Protein AF-A0A7V9RWR3-F1 (afdb_monomer)

Structure (mmCIF, N/CA/C/O backbone):
data_AF-A0A7V9RWR3-F1
#
_entry.id   AF-A0A7V9RWR3-F1
#
loop_
_atom_site.group_PDB
_atom_site.id
_atom_site.type_symbol
_atom_site.label_atom_id
_atom_site.label_alt_id
_atom_site.label_comp_id
_atom_site.label_asym_id
_atom_site.label_entity_id
_atom_site.label_seq_id
_atom_site.pdbx_PDB_ins_code
_atom_site.Cartn_x
_atom_site.Cartn_y
_atom_site.Cartn_z
_atom_site.occupancy
_atom_site.B_iso_or_equiv
_atom_site.auth_seq_id
_atom_site.auth_comp_id
_atom_site.auth_asym_id
_atom_site.auth_atom_id
_atom_site.pdbx_PDB_model_num
ATOM 1 N N . MET A 1 1 ? 2.979 -8.605 -6.708 1.00 93.06 1 MET A N 1
ATOM 2 C CA . MET A 1 1 ? 2.103 -7.436 -6.911 1.00 93.06 1 MET A CA 1
ATOM 3 C C . MET A 1 1 ? 2.498 -6.745 -8.203 1.00 93.06 1 MET A C 1
ATOM 5 O O . MET A 1 1 ? 3.688 -6.734 -8.510 1.00 93.06 1 MET A O 1
ATOM 9 N N . LEU A 1 2 ? 1.516 -6.235 -8.945 1.00 95.25 2 LEU A N 1
ATOM 10 C CA . LEU A 1 2 ? 1.704 -5.451 -10.165 1.00 95.25 2 LEU A CA 1
ATOM 11 C C . LEU A 1 2 ? 1.344 -3.980 -9.917 1.00 95.25 2 LEU A C 1
ATOM 13 O O . LEU A 1 2 ? 0.399 -3.714 -9.175 1.00 95.25 2 LEU A O 1
ATOM 17 N N . ASP A 1 3 ? 2.083 -3.060 -10.530 1.00 94.31 3 ASP A N 1
ATOM 18 C CA . ASP A 1 3 ? 1.778 -1.626 -10.526 1.00 94.31 3 ASP A CA 1
ATOM 19 C C . ASP A 1 3 ? 0.706 -1.245 -11.564 1.00 94.31 3 ASP A C 1
ATOM 21 O O . ASP A 1 3 ? 0.137 -2.107 -12.243 1.00 94.31 3 ASP A O 1
ATOM 25 N N . ALA A 1 4 ? 0.445 0.060 -11.684 1.00 94.00 4 ALA A N 1
ATOM 26 C CA . ALA A 1 4 ? -0.526 0.624 -12.621 1.00 94.00 4 ALA A CA 1
ATOM 27 C C . ALA A 1 4 ? -0.239 0.292 -14.101 1.00 94.00 4 ALA A C 1
ATOM 29 O O . ALA A 1 4 ? -1.171 0.244 -14.902 1.00 94.00 4 ALA A O 1
ATOM 30 N N . ASP A 1 5 ? 1.022 0.027 -14.451 1.00 93.19 5 ASP A N 1
ATOM 31 C CA . ASP A 1 5 ? 1.471 -0.311 -15.805 1.00 93.19 5 ASP A CA 1
ATOM 32 C C . ASP A 1 5 ? 1.586 -1.835 -16.021 1.00 93.19 5 ASP A C 1
ATOM 34 O O . ASP A 1 5 ? 1.928 -2.303 -17.109 1.00 93.19 5 ASP A O 1
ATOM 38 N N . GLY A 1 6 ? 1.280 -2.638 -14.996 1.00 94.12 6 GLY A N 1
ATOM 39 C CA . GLY A 1 6 ? 1.375 -4.096 -15.034 1.00 94.12 6 GLY A CA 1
ATOM 40 C C . GLY A 1 6 ? 2.778 -4.642 -14.749 1.00 94.12 6 GLY A C 1
ATOM 41 O O . GLY A 1 6 ? 3.019 -5.837 -14.940 1.00 94.12 6 GLY A O 1
ATOM 42 N N . HIS A 1 7 ? 3.709 -3.815 -14.273 1.00 92.88 7 HIS A N 1
ATOM 43 C CA . HIS A 1 7 ? 5.050 -4.248 -13.899 1.00 92.88 7 HIS A CA 1
ATOM 44 C C . HIS A 1 7 ? 5.070 -4.861 -12.498 1.00 92.88 7 HIS A C 1
ATOM 46 O O . HIS A 1 7 ? 4.437 -4.377 -11.563 1.00 92.88 7 HIS A O 1
ATOM 52 N N . SER A 1 8 ? 5.843 -5.935 -12.323 1.00 92.25 8 SER A N 1
ATOM 53 C CA . SER A 1 8 ? 6.016 -6.563 -11.011 1.00 92.25 8 SER A CA 1
ATOM 54 C C . SER A 1 8 ? 6.838 -5.676 -10.078 1.00 92.25 8 SER A C 1
ATOM 56 O O . SER A 1 8 ? 8.038 -5.523 -10.288 1.00 92.25 8 SER A O 1
ATOM 58 N N . VAL A 1 9 ? 6.239 -5.2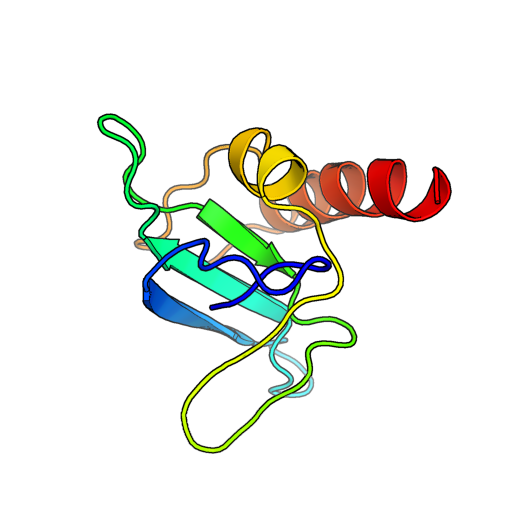45 -8.969 1.00 90.38 9 VAL A N 1
ATOM 59 C CA . VAL A 1 9 ? 6.906 -4.408 -7.951 1.00 90.38 9 VAL A CA 1
ATOM 60 C C . VAL A 1 9 ? 7.477 -5.196 -6.777 1.00 90.38 9 VAL A C 1
ATOM 62 O O . VAL A 1 9 ? 8.373 -4.730 -6.085 1.00 90.38 9 VAL A O 1
ATOM 65 N N . GLY A 1 10 ? 7.030 -6.436 -6.574 1.00 90.25 10 GLY A N 1
ATOM 66 C CA . GLY A 1 10 ? 7.551 -7.259 -5.487 1.00 90.25 10 GLY A CA 1
ATOM 67 C C . GLY A 1 10 ? 6.606 -8.351 -5.017 1.00 90.25 10 GLY A C 1
ATOM 68 O O . GLY A 1 10 ? 5.547 -8.601 -5.613 1.00 90.25 10 GLY A O 1
ATOM 69 N N . ARG A 1 11 ? 7.021 -9.021 -3.941 1.00 90.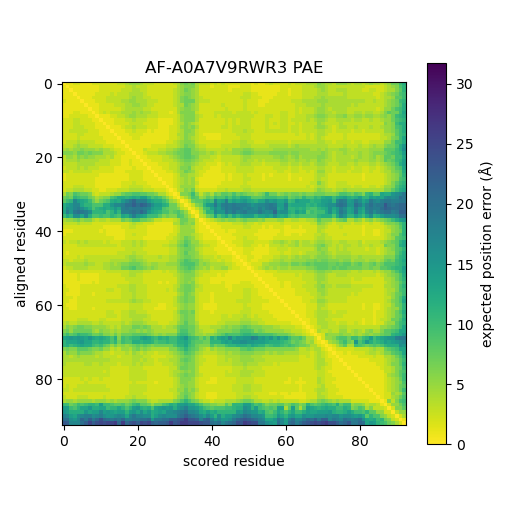69 11 ARG A N 1
ATOM 70 C CA . ARG A 1 11 ? 6.239 -10.051 -3.250 1.00 90.69 11 ARG A CA 1
ATOM 71 C C . ARG A 1 11 ? 5.442 -9.396 -2.124 1.00 90.69 11 ARG A C 1
ATOM 73 O O . ARG A 1 11 ? 6.003 -8.619 -1.368 1.00 90.69 11 ARG A O 1
ATOM 80 N N . LEU A 1 12 ? 4.152 -9.707 -2.037 1.00 90.31 12 LEU A N 1
ATOM 81 C CA . LEU A 1 12 ? 3.329 -9.328 -0.890 1.00 90.31 12 LEU A CA 1
ATOM 82 C C . LEU A 1 12 ? 3.698 -10.239 0.286 1.00 90.31 12 LEU A C 1
ATOM 84 O O . LEU A 1 12 ? 3.726 -11.457 0.115 1.00 90.31 12 LEU A O 1
ATOM 88 N N . GLU A 1 13 ? 3.993 -9.643 1.434 1.00 89.38 13 GLU A N 1
ATOM 89 C CA . GLU A 1 13 ? 4.403 -10.343 2.658 1.00 89.38 13 GLU A CA 1
ATOM 90 C C . GLU A 1 13 ? 3.301 -10.293 3.717 1.00 89.38 13 GLU A C 1
ATOM 92 O O . GLU A 1 13 ? 2.999 -11.310 4.333 1.00 89.38 13 GLU A O 1
ATOM 97 N N . GLU A 1 14 ? 2.666 -9.131 3.873 1.00 90.12 14 GLU A N 1
ATOM 98 C CA . GLU A 1 14 ? 1.642 -8.884 4.886 1.00 90.12 14 GLU A CA 1
ATOM 99 C C . GLU A 1 14 ? 0.564 -7.933 4.358 1.00 90.12 14 GLU A C 1
ATOM 101 O O . GLU A 1 14 ? 0.799 -7.159 3.422 1.00 90.12 14 GLU A O 1
ATOM 106 N N . VAL A 1 15 ? -0.630 -8.014 4.945 1.00 91.56 15 VAL A N 1
ATOM 107 C CA . VAL A 1 15 ? -1.762 -7.129 4.661 1.00 91.56 15 VAL A CA 1
ATOM 108 C C . VAL A 1 15 ? -2.233 -6.513 5.969 1.00 91.56 15 VAL A C 1
ATOM 110 O O . VAL A 1 15 ? -2.577 -7.241 6.895 1.00 91.56 15 VAL A O 1
ATOM 113 N N . TYR A 1 16 ? -2.301 -5.186 6.006 1.00 91.69 16 TYR A N 1
ATOM 114 C CA . TYR A 1 16 ? -2.902 -4.434 7.101 1.00 91.69 16 TYR A CA 1
ATOM 115 C C . TYR A 1 16 ? -4.359 -4.153 6.771 1.00 91.69 16 TYR A C 1
ATOM 117 O O . TYR A 1 16 ? -4.681 -3.695 5.665 1.00 91.69 16 TYR A O 1
ATOM 125 N N . LEU A 1 17 ? -5.223 -4.441 7.734 1.00 91.75 17 LEU A N 1
ATOM 126 C CA . LEU A 1 17 ? -6.658 -4.251 7.626 1.00 91.75 17 LEU A CA 1
ATOM 127 C C . LEU A 1 17 ? -7.076 -2.980 8.360 1.00 91.75 17 LEU A C 1
ATOM 129 O O . LEU A 1 17 ? -6.369 -2.484 9.231 1.00 91.75 17 LEU A O 1
ATOM 133 N N . ASP A 1 18 ? -8.230 -2.461 7.980 1.00 89.19 18 ASP A N 1
ATOM 134 C CA . ASP A 1 18 ? -8.965 -1.493 8.774 1.00 89.19 18 ASP A CA 1
ATOM 135 C C . ASP A 1 18 ? -9.587 -2.194 9.990 1.00 89.19 18 ASP A C 1
ATOM 137 O O . ASP A 1 18 ? -10.372 -3.129 9.823 1.00 89.19 18 ASP A O 1
ATOM 141 N N . ASP A 1 19 ? -9.278 -1.722 11.197 1.00 86.62 19 ASP A N 1
ATOM 142 C CA . ASP A 1 19 ? -9.722 -2.351 12.451 1.00 86.62 19 ASP A CA 1
ATOM 143 C C . ASP A 1 19 ? -11.251 -2.395 12.616 1.00 86.62 19 ASP A C 1
ATOM 145 O O . ASP A 1 19 ? -11.779 -3.210 13.375 1.00 86.62 19 ASP A O 1
ATOM 149 N N . ALA A 1 20 ? -11.986 -1.501 11.947 1.00 90.81 20 ALA A N 1
ATOM 150 C CA . ALA A 1 20 ? -13.438 -1.411 12.073 1.00 90.81 20 ALA A CA 1
ATOM 151 C C . ALA A 1 20 ? -14.181 -2.273 11.042 1.00 90.81 20 ALA A C 1
ATOM 153 O O . ALA A 1 20 ? -15.306 -2.711 11.299 1.00 90.81 20 ALA A O 1
ATOM 154 N N . THR A 1 21 ? -13.595 -2.476 9.864 1.00 92.12 21 THR A N 1
ATOM 155 C CA . THR A 1 21 ? -14.269 -3.077 8.706 1.00 92.12 21 THR A CA 1
ATOM 156 C C . THR A 1 21 ? -13.613 -4.355 8.193 1.00 92.12 21 THR A C 1
ATOM 158 O O . THR A 1 21 ? -14.178 -4.985 7.295 1.00 92.12 21 THR A O 1
ATOM 161 N N . ASP A 1 22 ? -12.445 -4.729 8.724 1.00 91.00 22 ASP A N 1
ATOM 162 C CA . ASP A 1 22 ? -11.584 -5.816 8.237 1.00 91.00 22 ASP A CA 1
ATOM 163 C C . ASP A 1 22 ? -11.210 -5.679 6.745 1.00 91.00 22 ASP A C 1
ATOM 165 O O . ASP A 1 22 ? -10.797 -6.642 6.089 1.00 91.00 22 ASP A O 1
ATOM 169 N N . GLN A 1 23 ? -11.358 -4.484 6.162 1.00 91.69 23 GLN A N 1
ATOM 170 C CA . GLN A 1 23 ? -11.021 -4.266 4.759 1.00 91.69 23 GLN A CA 1
ATOM 171 C C . GLN A 1 23 ? -9.514 -4.058 4.583 1.00 91.69 23 GLN A C 1
ATOM 173 O O . GLN A 1 23 ? -8.910 -3.314 5.352 1.00 91.69 23 GLN A O 1
ATOM 178 N N . PRO A 1 24 ? -8.888 -4.651 3.550 1.00 92.50 24 PRO A N 1
ATOM 179 C CA . PRO A 1 24 ? -7.479 -4.416 3.259 1.00 92.50 24 PRO A CA 1
ATOM 180 C C . PRO A 1 24 ? -7.180 -2.947 2.943 1.00 92.50 24 PRO A C 1
ATOM 182 O O . PRO A 1 24 ? -7.693 -2.404 1.964 1.00 92.50 24 PRO A O 1
ATOM 185 N N . LEU A 1 25 ? -6.297 -2.332 3.731 1.00 92.88 25 LEU A N 1
ATOM 186 C CA . LEU A 1 25 ? -5.841 -0.954 3.535 1.00 92.88 25 LEU A CA 1
ATOM 187 C C . LEU A 1 25 ? -4.470 -0.904 2.868 1.00 92.88 25 LEU A C 1
ATOM 189 O O . LEU A 1 25 ? -4.288 -0.220 1.858 1.00 92.88 25 LEU A O 1
ATOM 193 N N . TRP A 1 26 ? -3.519 -1.669 3.401 1.00 94.31 26 TRP A N 1
ATOM 194 C CA . TRP A 1 26 ? -2.123 -1.632 2.974 1.00 94.31 26 TRP A CA 1
ATOM 195 C C . TRP A 1 26 ? -1.579 -3.034 2.747 1.00 94.31 26 TRP A C 1
ATOM 197 O O . TRP A 1 26 ? -1.912 -3.970 3.468 1.00 94.31 26 TRP A O 1
ATOM 207 N N . ALA A 1 27 ? -0.692 -3.175 1.770 1.00 93.75 27 ALA A N 1
ATOM 208 C CA . ALA A 1 27 ? 0.137 -4.357 1.597 1.00 93.75 27 ALA A CA 1
ATOM 209 C C . ALA A 1 27 ? 1.594 -4.014 1.895 1.00 93.75 27 ALA A C 1
ATOM 211 O O . ALA A 1 27 ? 2.135 -3.089 1.288 1.00 93.75 27 ALA A O 1
ATOM 212 N N . ALA A 1 28 ? 2.245 -4.797 2.755 1.00 92.12 28 ALA A N 1
ATOM 213 C CA . ALA A 1 28 ? 3.697 -4.804 2.850 1.00 92.12 28 ALA A CA 1
ATOM 214 C C . ALA A 1 28 ? 4.268 -5.591 1.676 1.00 92.12 28 ALA A C 1
ATOM 216 O O . ALA A 1 28 ? 4.004 -6.788 1.511 1.00 92.12 28 ALA A O 1
ATOM 217 N N . VAL A 1 29 ? 5.047 -4.912 0.843 1.00 90.75 29 VAL A N 1
ATOM 218 C CA . VAL A 1 29 ? 5.662 -5.493 -0.342 1.00 90.75 29 VAL A CA 1
ATOM 219 C C . VAL A 1 29 ? 7.168 -5.499 -0.175 1.00 90.75 29 VAL A C 1
ATOM 221 O O . VAL A 1 29 ? 7.800 -4.462 0.019 1.00 90.75 29 VAL A O 1
ATOM 224 N N . ARG A 1 30 ? 7.754 -6.689 -0.308 1.00 87.31 30 ARG A N 1
ATOM 225 C CA . ARG A 1 30 ? 9.194 -6.855 -0.459 1.00 87.31 30 ARG A CA 1
ATOM 226 C C . ARG A 1 30 ? 9.581 -6.532 -1.886 1.00 87.31 30 ARG A C 1
ATOM 228 O O . ARG A 1 30 ? 9.365 -7.336 -2.805 1.00 87.31 30 ARG A O 1
ATOM 235 N N . GLU A 1 31 ? 10.110 -5.327 -2.053 1.00 79.38 31 GLU A N 1
ATOM 236 C CA . GLU A 1 31 ? 10.714 -4.869 -3.295 1.00 79.38 31 GLU A CA 1
ATOM 237 C C . GLU A 1 31 ? 11.927 -5.732 -3.661 1.00 79.38 31 GLU A C 1
ATOM 239 O O . GLU A 1 31 ? 12.563 -6.372 -2.823 1.00 79.38 31 GLU A O 1
ATOM 244 N N . ARG A 1 32 ? 12.270 -5.753 -4.951 1.00 67.81 32 ARG A N 1
ATOM 245 C CA . ARG A 1 32 ? 13.457 -6.469 -5.446 1.00 67.81 32 ARG A CA 1
ATOM 246 C C . ARG A 1 32 ? 14.750 -5.647 -5.335 1.00 67.81 32 ARG A C 1
ATOM 248 O O . ARG A 1 32 ? 15.812 -6.160 -5.681 1.00 67.81 32 ARG A O 1
ATOM 255 N N . ALA A 1 33 ? 14.669 -4.389 -4.900 1.00 64.19 33 ALA A N 1
ATOM 256 C CA . ALA A 1 33 ? 15.809 -3.488 -4.784 1.00 64.19 33 ALA A CA 1
ATOM 257 C C . ALA A 1 33 ? 16.598 -3.727 -3.483 1.00 64.19 33 ALA A C 1
ATOM 259 O O . ALA A 1 33 ? 16.036 -3.967 -2.419 1.00 64.19 33 ALA A O 1
ATOM 260 N N . VAL A 1 34 ? 17.929 -3.655 -3.565 1.00 52.66 34 VAL A N 1
ATOM 261 C CA . VAL A 1 34 ? 18.828 -3.819 -2.411 1.00 52.66 34 VAL A CA 1
ATOM 262 C C . VAL A 1 34 ? 18.760 -2.572 -1.523 1.00 52.66 34 VAL A C 1
ATOM 264 O O . VAL A 1 34 ? 18.993 -1.467 -2.006 1.00 52.66 34 VAL A O 1
ATOM 267 N N . GLY A 1 35 ? 18.497 -2.752 -0.225 1.00 55.69 35 GLY A N 1
ATOM 268 C CA . GLY A 1 35 ? 18.590 -1.688 0.788 1.00 55.69 35 GLY A CA 1
ATOM 269 C C . GLY A 1 35 ? 17.261 -1.186 1.361 1.00 55.69 35 GLY A C 1
ATOM 270 O O . GLY A 1 35 ? 17.286 -0.329 2.237 1.00 55.69 35 GLY A O 1
ATOM 271 N N . ARG A 1 36 ? 16.121 -1.723 0.911 1.00 59.38 36 ARG A N 1
ATOM 272 C CA . ARG A 1 36 ? 14.793 -1.465 1.489 1.00 59.38 36 ARG A CA 1
ATOM 273 C C . ARG A 1 36 ? 14.199 -2.787 1.937 1.00 59.38 36 ARG A C 1
ATOM 275 O O . ARG A 1 36 ? 14.178 -3.735 1.157 1.00 59.38 36 ARG A O 1
ATOM 282 N N . GLU A 1 37 ? 13.778 -2.874 3.193 1.00 70.69 37 GLU A N 1
ATOM 283 C CA . GLU A 1 37 ? 13.306 -4.146 3.738 1.00 70.69 37 GLU A CA 1
ATOM 284 C C . GLU A 1 37 ? 11.885 -4.461 3.254 1.00 70.69 37 GLU A C 1
ATOM 286 O O . GLU A 1 37 ? 11.668 -5.559 2.735 1.00 70.69 37 GLU A O 1
ATOM 291 N N . LEU A 1 38 ? 10.969 -3.484 3.345 1.00 83.12 38 LEU A N 1
ATOM 292 C CA . LEU A 1 38 ? 9.569 -3.535 2.905 1.00 83.12 38 LEU A CA 1
ATOM 293 C C . LEU A 1 38 ? 9.043 -2.119 2.581 1.00 83.12 38 LEU A C 1
ATOM 295 O O . LEU A 1 38 ? 9.494 -1.138 3.176 1.00 83.12 38 LEU A O 1
ATOM 299 N N . SER A 1 39 ? 8.082 -2.032 1.656 1.00 89.50 39 SER A N 1
ATOM 300 C CA . SER A 1 39 ? 7.334 -0.808 1.326 1.00 89.50 39 SER A CA 1
ATOM 301 C C . SER A 1 39 ? 5.836 -1.047 1.433 1.00 89.50 39 SER A C 1
ATOM 303 O O . SER A 1 39 ? 5.345 -2.100 1.017 1.00 89.50 39 SER A O 1
ATOM 305 N N . LEU A 1 40 ? 5.103 -0.075 1.982 1.00 92.81 40 LEU A N 1
ATOM 306 C CA . LEU A 1 40 ? 3.651 -0.177 2.117 1.00 92.81 40 LEU A CA 1
ATOM 307 C C . LEU A 1 40 ? 2.942 0.421 0.908 1.00 92.81 40 LEU A C 1
ATOM 309 O O . LEU A 1 40 ? 3.196 1.560 0.511 1.00 92.81 40 LEU A O 1
ATOM 313 N N . VAL A 1 41 ? 2.042 -0.369 0.330 1.00 93.81 41 VAL A N 1
ATOM 314 C CA . VAL A 1 41 ? 1.330 -0.066 -0.912 1.00 93.81 41 VAL A CA 1
ATOM 315 C C . VAL A 1 41 ? -0.174 -0.022 -0.641 1.00 93.81 41 VAL A C 1
ATOM 317 O O . VAL A 1 41 ? -0.687 -0.963 -0.030 1.00 93.81 41 VAL A O 1
ATOM 320 N N . PRO A 1 42 ? -0.902 1.025 -1.076 1.00 95.19 42 PRO A N 1
ATOM 321 C CA . PRO A 1 42 ? -2.335 1.116 -0.838 1.00 95.19 42 PRO A CA 1
ATOM 322 C C . PRO A 1 42 ? -3.072 0.036 -1.628 1.00 95.19 42 PRO A C 1
ATOM 324 O O . PRO A 1 42 ? -2.832 -0.161 -2.822 1.00 95.19 42 PRO A O 1
ATOM 327 N N . LEU A 1 43 ? -4.008 -0.637 -0.965 1.00 94.94 43 LEU A N 1
ATOM 328 C CA . LEU A 1 43 ? -4.912 -1.605 -1.588 1.00 94.94 43 LEU A CA 1
ATOM 329 C C . LEU A 1 43 ? -6.244 -0.978 -2.022 1.00 94.94 43 LEU A C 1
ATOM 331 O O . LEU A 1 43 ? -7.086 -1.655 -2.616 1.00 94.94 43 LEU A O 1
ATOM 335 N N . ALA A 1 44 ? -6.419 0.326 -1.798 1.00 89.12 44 ALA A N 1
ATOM 336 C CA . ALA A 1 44 ? -7.556 1.077 -2.306 1.00 89.12 44 ALA A CA 1
ATOM 337 C C . ALA A 1 44 ? -7.658 0.933 -3.834 1.00 89.12 44 ALA A C 1
ATOM 339 O O . ALA A 1 44 ? -6.723 1.245 -4.573 1.00 89.12 44 ALA A O 1
ATOM 340 N N . ASN A 1 45 ? -8.815 0.461 -4.307 1.00 89.38 45 ASN A N 1
ATOM 341 C CA . ASN A 1 45 ? -9.076 0.155 -5.719 1.00 89.38 45 ASN A CA 1
ATOM 342 C C . ASN A 1 45 ? -8.114 -0.886 -6.329 1.00 89.38 45 ASN A C 1
ATOM 344 O O . ASN A 1 45 ? -7.960 -0.951 -7.552 1.00 89.38 45 ASN A O 1
ATOM 348 N N . ALA A 1 46 ? -7.473 -1.716 -5.501 1.00 93.94 46 ALA A N 1
ATOM 349 C CA . ALA A 1 46 ? -6.673 -2.822 -5.990 1.00 93.94 46 ALA A CA 1
ATOM 350 C C 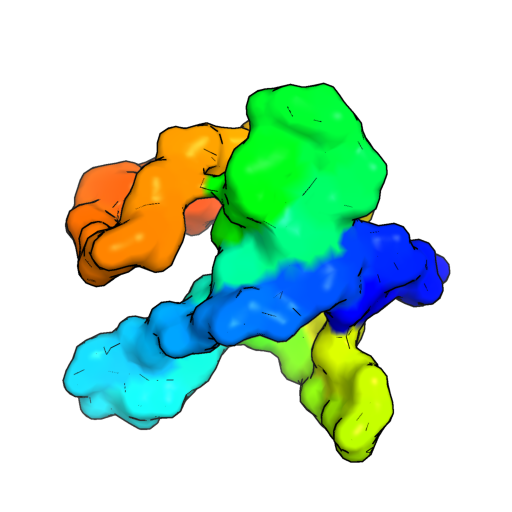. ALA A 1 46 ? -7.553 -3.864 -6.684 1.00 93.94 46 ALA A C 1
ATOM 352 O O . ALA A 1 46 ? -8.657 -4.206 -6.257 1.00 93.94 46 ALA A O 1
ATOM 353 N N . THR A 1 47 ? -7.021 -4.419 -7.762 1.00 94.50 47 THR A N 1
ATOM 354 C CA . THR A 1 47 ? -7.615 -5.543 -8.466 1.00 94.50 47 THR A CA 1
ATOM 355 C C . THR A 1 47 ? -6.991 -6.834 -7.955 1.00 94.50 47 THR A C 1
ATOM 357 O O . THR A 1 47 ? -5.823 -7.119 -8.219 1.00 94.50 47 THR A O 1
ATOM 360 N N . MET A 1 48 ? -7.784 -7.639 -7.249 1.00 91.69 48 MET A N 1
ATOM 361 C CA . MET A 1 48 ? -7.380 -8.970 -6.797 1.00 91.69 48 MET A CA 1
ATOM 362 C C . MET A 1 48 ? -7.700 -10.024 -7.867 1.00 91.69 48 MET A C 1
ATOM 364 O O . MET A 1 48 ? -8.790 -10.047 -8.454 1.00 91.69 48 MET A O 1
ATOM 368 N N . ARG A 1 49 ? -6.730 -10.894 -8.144 1.00 92.50 49 ARG A N 1
ATOM 369 C CA . ARG A 1 49 ? -6.839 -12.078 -9.005 1.00 92.50 49 ARG A CA 1
ATOM 370 C C . ARG A 1 49 ? -6.322 -13.296 -8.246 1.00 92.50 49 ARG A C 1
ATOM 372 O O . ARG A 1 49 ? -5.762 -13.165 -7.162 1.00 92.50 49 ARG A O 1
ATOM 379 N N . ALA A 1 50 ? -6.542 -14.484 -8.803 1.00 90.31 50 ALA A N 1
ATOM 380 C CA . ALA A 1 50 ? -6.152 -15.737 -8.156 1.00 90.31 50 ALA A CA 1
ATOM 381 C C . ALA A 1 50 ? -4.631 -15.844 -7.930 1.00 90.31 50 ALA A C 1
ATOM 383 O O . ALA A 1 50 ? -4.185 -16.512 -7.003 1.00 90.31 50 ALA A O 1
ATOM 384 N N . ASP A 1 51 ? -3.850 -15.191 -8.783 1.00 90.69 51 ASP A N 1
ATOM 385 C CA . ASP A 1 51 ? -2.400 -15.317 -8.900 1.00 90.69 51 ASP A CA 1
ATOM 386 C C . ASP A 1 51 ? -1.642 -14.009 -8.627 1.00 90.69 51 ASP A C 1
ATOM 388 O O . ASP A 1 51 ? -0.446 -14.037 -8.331 1.00 90.69 51 ASP A O 1
ATOM 392 N N . TYR A 1 52 ? -2.316 -12.857 -8.683 1.00 92.06 52 TYR A N 1
ATOM 393 C CA . TYR A 1 52 ? -1.700 -11.567 -8.384 1.00 92.06 52 TYR A CA 1
ATOM 394 C C . TYR A 1 52 ? -2.682 -10.533 -7.825 1.00 92.06 52 TYR A C 1
ATOM 396 O O . TYR A 1 52 ? -3.898 -10.612 -7.982 1.00 92.06 52 TYR A O 1
ATOM 404 N N . VAL A 1 53 ? -2.105 -9.504 -7.207 1.00 95.31 53 VAL A N 1
ATOM 405 C CA . VAL A 1 53 ? -2.775 -8.246 -6.863 1.00 95.31 53 VAL A CA 1
ATOM 406 C C . VAL A 1 53 ? -2.172 -7.155 -7.737 1.00 95.31 53 VAL A C 1
ATOM 408 O O . VAL A 1 53 ? -0.942 -7.065 -7.816 1.00 95.31 53 VAL A O 1
ATOM 411 N N . ALA A 1 54 ? -3.014 -6.361 -8.395 1.00 95.56 54 ALA A N 1
ATOM 412 C CA . ALA A 1 54 ? -2.613 -5.178 -9.152 1.00 95.56 54 ALA A CA 1
ATOM 413 C C . ALA A 1 54 ? -3.150 -3.915 -8.474 1.00 95.56 54 ALA A C 1
ATOM 415 O O . ALA A 1 54 ? -4.311 -3.889 -8.068 1.00 95.56 54 ALA A O 1
ATOM 416 N N . VAL A 1 55 ? -2.317 -2.887 -8.350 1.00 95.06 55 VAL A N 1
ATOM 417 C CA . VAL A 1 55 ? -2.655 -1.633 -7.664 1.00 95.06 55 VAL A CA 1
ATOM 418 C C . VAL A 1 55 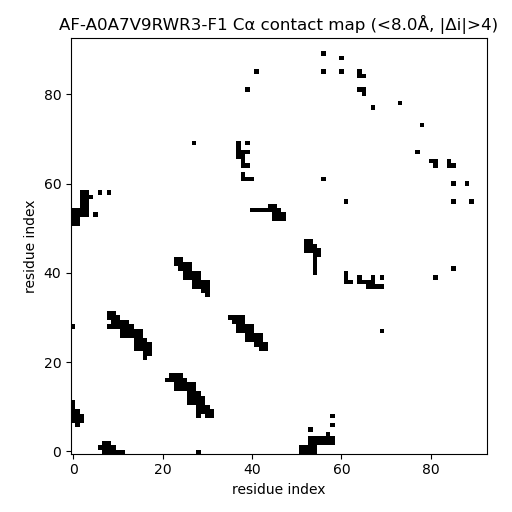? -2.598 -0.453 -8.636 1.00 95.06 55 VAL A C 1
ATOM 420 O O . VAL A 1 55 ? -1.763 -0.451 -9.538 1.00 95.06 55 VAL A O 1
ATOM 423 N N . PRO A 1 56 ? -3.437 0.581 -8.463 1.00 94.38 56 PRO A N 1
ATOM 424 C CA . PRO A 1 56 ? -3.454 1.750 -9.342 1.00 94.38 56 PRO A CA 1
ATOM 425 C C . PRO A 1 56 ? -2.376 2.782 -8.960 1.00 94.38 56 PRO A C 1
ATOM 427 O O . PRO A 1 56 ? -2.626 3.984 -8.959 1.00 94.38 56 PRO A O 1
ATOM 430 N N . VAL A 1 57 ? -1.176 2.328 -8.595 1.00 92.50 57 VAL A N 1
ATOM 431 C CA . VAL A 1 57 ? -0.027 3.191 -8.282 1.00 92.50 57 VAL A CA 1
ATOM 432 C C . VAL A 1 57 ? 1.202 2.689 -9.028 1.00 92.50 57 VAL A C 1
ATOM 434 O O . VAL A 1 57 ? 1.363 1.487 -9.201 1.00 92.50 57 VAL A O 1
ATOM 437 N N . THR A 1 58 ? 2.051 3.601 -9.497 1.00 93.31 58 THR A N 1
ATOM 438 C CA . THR A 1 58 ? 3.274 3.289 -10.264 1.00 93.31 58 THR A CA 1
ATOM 439 C C . THR A 1 58 ? 4.389 2.752 -9.365 1.00 93.31 58 THR A C 1
ATOM 441 O O . THR A 1 58 ? 4.496 3.213 -8.225 1.00 93.31 58 THR A O 1
ATOM 444 N N . ALA A 1 59 ? 5.303 1.929 -9.893 1.00 90.25 59 ALA A N 1
ATOM 445 C CA . ALA A 1 59 ? 6.509 1.499 -9.170 1.00 90.25 59 ALA A CA 1
ATOM 446 C C . ALA A 1 59 ? 7.291 2.667 -8.536 1.00 90.25 59 ALA A C 1
ATOM 448 O O . ALA A 1 59 ? 7.574 2.637 -7.348 1.00 90.25 59 ALA A O 1
ATOM 449 N N . GLY A 1 60 ? 7.512 3.769 -9.263 1.00 89.75 60 GLY A N 1
ATOM 450 C CA . GLY A 1 60 ? 8.223 4.934 -8.713 1.00 89.75 60 GLY A CA 1
ATOM 451 C C . GLY A 1 60 ? 7.506 5.628 -7.544 1.00 89.75 60 GLY A C 1
ATOM 452 O O . GLY A 1 60 ? 8.129 6.336 -6.765 1.00 89.75 60 GLY A O 1
ATOM 453 N N . ALA A 1 61 ? 6.187 5.457 -7.397 1.00 91.88 61 ALA A N 1
ATOM 454 C CA . ALA A 1 61 ? 5.461 5.923 -6.211 1.00 91.88 61 ALA A CA 1
ATOM 455 C C . ALA A 1 61 ? 5.712 5.032 -4.998 1.00 91.88 61 ALA A C 1
ATOM 457 O O . ALA A 1 61 ? 5.827 5.547 -3.890 1.00 91.88 61 ALA A O 1
ATOM 458 N N . ILE A 1 62 ? 5.824 3.729 -5.228 1.00 90.69 62 ILE A N 1
ATOM 459 C CA . ILE A 1 62 ? 6.157 2.742 -4.204 1.00 90.69 62 ILE A CA 1
ATOM 460 C C . ILE A 1 62 ? 7.608 2.952 -3.753 1.00 90.69 62 ILE A C 1
ATOM 462 O O . ILE A 1 62 ? 7.860 3.106 -2.563 1.00 90.69 62 ILE A O 1
ATOM 466 N N . ASP A 1 63 ? 8.529 3.138 -4.701 1.00 87.25 63 ASP A N 1
ATOM 467 C CA . ASP A 1 63 ? 9.947 3.413 -4.444 1.00 87.25 63 ASP A CA 1
ATOM 468 C C . ASP A 1 63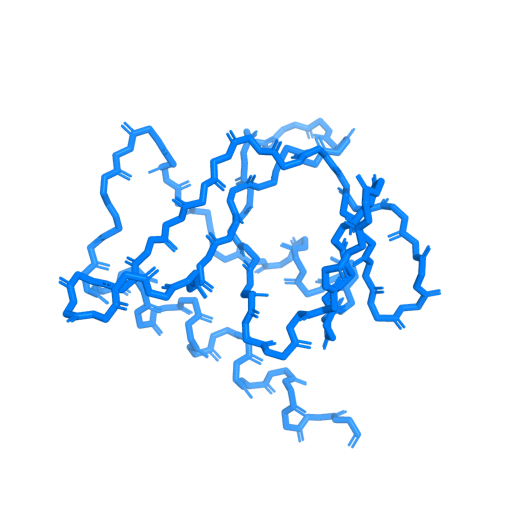 ? 10.194 4.769 -3.752 1.00 87.25 63 ASP A C 1
ATOM 470 O O . ASP A 1 63 ? 11.298 5.058 -3.299 1.00 87.25 63 ASP A O 1
ATOM 474 N N . GLU A 1 64 ? 9.218 5.662 -3.667 1.00 89.06 64 GLU A N 1
ATOM 475 C CA . GLU A 1 64 ? 9.361 6.938 -2.950 1.00 89.06 64 GLU A CA 1
ATOM 476 C C . GLU A 1 64 ? 8.546 6.959 -1.654 1.00 89.06 64 GLU A C 1
ATOM 478 O O . GLU A 1 64 ? 8.506 7.986 -0.975 1.00 89.06 64 GLU A O 1
ATOM 483 N N . ALA A 1 65 ? 7.894 5.844 -1.309 1.00 89.50 65 ALA A N 1
ATOM 484 C CA . ALA A 1 65 ? 7.076 5.751 -0.115 1.00 89.50 65 ALA A CA 1
ATOM 485 C C . ALA A 1 65 ? 7.915 5.957 1.161 1.00 89.50 65 ALA A C 1
ATOM 487 O O . ALA A 1 65 ? 9.073 5.526 1.224 1.00 89.50 65 ALA A O 1
ATOM 488 N N . PRO A 1 66 ? 7.337 6.600 2.196 1.00 87.69 66 PRO A N 1
ATOM 489 C CA . PRO A 1 66 ? 7.934 6.655 3.521 1.00 87.69 66 PRO A CA 1
ATOM 490 C C . PRO A 1 66 ? 8.348 5.264 4.003 1.00 87.69 66 PRO A C 1
ATOM 492 O O . PRO A 1 66 ? 7.582 4.306 3.897 1.00 87.69 66 PRO A O 1
ATOM 495 N N . HIS A 1 67 ? 9.554 5.164 4.557 1.00 82.38 67 HIS A N 1
ATOM 496 C CA . HIS A 1 67 ? 10.015 3.920 5.154 1.00 82.38 67 HIS A CA 1
ATOM 497 C C . HIS A 1 67 ? 9.331 3.715 6.506 1.00 82.38 67 HIS A C 1
ATOM 499 O O . HIS A 1 67 ? 9.446 4.562 7.392 1.00 82.38 67 HIS A O 1
ATOM 505 N N . ILE A 1 68 ? 8.628 2.594 6.644 1.00 80.06 68 ILE A N 1
ATOM 506 C CA . ILE A 1 68 ? 7.936 2.183 7.864 1.00 80.06 68 ILE A CA 1
ATOM 507 C C . ILE A 1 68 ? 8.427 0.789 8.214 1.00 80.06 68 ILE A C 1
ATOM 509 O O . ILE A 1 68 ? 8.520 -0.079 7.345 1.00 80.06 68 ILE A O 1
ATOM 513 N N . ASP A 1 69 ? 8.739 0.591 9.490 1.00 74.50 69 ASP A N 1
ATOM 514 C CA . ASP A 1 69 ? 9.041 -0.735 10.008 1.00 74.50 69 ASP A CA 1
ATOM 515 C C . ASP A 1 69 ? 7.752 -1.558 10.041 1.00 74.50 69 ASP A C 1
ATOM 517 O O . ASP A 1 69 ? 6.861 -1.343 10.861 1.00 74.50 69 ASP A O 1
ATOM 521 N N . SER A 1 70 ? 7.647 -2.479 9.096 1.00 66.69 70 SER A N 1
ATOM 522 C CA . SER A 1 70 ? 6.489 -3.341 8.883 1.00 66.69 70 SER A CA 1
ATOM 523 C C . SER A 1 70 ? 6.404 -4.514 9.864 1.00 66.69 70 SER A C 1
ATOM 525 O O . SER A 1 70 ? 5.449 -5.273 9.805 1.00 66.69 70 SER A O 1
ATOM 527 N N . ALA A 1 71 ? 7.359 -4.704 10.781 1.00 66.06 71 ALA A N 1
ATOM 528 C CA . ALA A 1 71 ? 7.271 -5.773 11.784 1.00 66.06 71 ALA A CA 1
ATOM 529 C C . ALA A 1 71 ? 6.287 -5.463 12.937 1.00 66.06 71 ALA A C 1
ATOM 531 O O . ALA A 1 71 ? 6.285 -6.156 13.959 1.00 66.06 71 ALA A O 1
ATOM 532 N N . ARG A 1 72 ? 5.479 -4.405 12.807 1.00 79.06 72 ARG A N 1
ATOM 533 C CA . ARG A 1 72 ? 4.522 -3.941 13.815 1.00 79.06 72 ARG A CA 1
ATOM 534 C C . ARG A 1 72 ? 3.287 -3.306 13.182 1.00 79.06 72 ARG A C 1
ATOM 536 O O . ARG A 1 72 ? 3.254 -3.037 11.984 1.00 79.06 72 ARG A O 1
ATOM 543 N N . GLU A 1 73 ? 2.296 -3.027 14.022 1.00 84.75 73 GLU A N 1
ATOM 544 C CA . GLU A 1 73 ? 1.128 -2.227 13.659 1.00 84.75 73 GLU A CA 1
ATOM 545 C C . GLU A 1 73 ? 1.544 -0.836 13.159 1.00 84.75 73 GLU A C 1
ATOM 547 O O . GLU A 1 73 ? 2.478 -0.213 13.682 1.00 84.75 73 GLU A O 1
ATOM 552 N N . LEU A 1 74 ? 0.828 -0.356 12.143 1.00 86.69 74 LEU A N 1
ATOM 553 C CA . LEU A 1 74 ? 0.917 1.014 11.650 1.00 86.69 74 LEU A CA 1
ATOM 554 C C . LEU A 1 74 ? 0.390 1.973 12.715 1.00 86.69 74 LEU A C 1
ATOM 556 O O . LEU A 1 74 ? -0.738 1.838 13.179 1.00 86.69 74 LEU A O 1
ATOM 560 N N . THR A 1 75 ? 1.181 2.985 13.063 1.00 89.62 75 THR A N 1
ATOM 561 C CA . THR A 1 75 ? 0.657 4.104 13.856 1.00 89.62 75 THR A CA 1
ATOM 562 C C . THR A 1 75 ? -0.227 5.013 13.000 1.00 89.62 75 THR A C 1
ATOM 564 O O . THR A 1 75 ? -0.080 5.071 11.776 1.00 89.62 75 THR A O 1
ATOM 567 N N . GLU A 1 76 ? -1.104 5.788 13.642 1.00 88.19 76 GLU A N 1
ATOM 568 C CA . GLU A 1 76 ? -1.943 6.783 12.957 1.00 88.19 76 GLU A CA 1
ATOM 569 C C . GLU A 1 76 ? -1.108 7.793 12.148 1.00 88.19 76 GLU A C 1
ATOM 571 O O . GLU A 1 76 ? -1.441 8.106 11.004 1.00 88.19 76 GLU A O 1
ATOM 576 N N . ASP A 1 77 ? 0.018 8.261 12.696 1.00 90.75 77 ASP A N 1
ATOM 577 C CA . ASP A 1 77 ? 0.909 9.214 12.022 1.00 90.75 77 ASP A CA 1
ATOM 578 C C . ASP A 1 77 ? 1.576 8.618 10.774 1.00 90.75 77 ASP A C 1
ATOM 580 O O . ASP A 1 77 ? 1.795 9.310 9.770 1.00 90.75 77 ASP A O 1
ATOM 584 N N . GLU A 1 78 ? 1.898 7.328 10.814 1.00 90.81 78 GLU A N 1
ATOM 585 C CA . GLU A 1 78 ? 2.469 6.598 9.686 1.00 90.81 78 GLU A CA 1
ATOM 586 C C . GLU A 1 78 ? 1.437 6.356 8.593 1.00 90.81 78 GLU A C 1
ATOM 588 O O . GLU A 1 78 ? 1.714 6.653 7.428 1.00 90.81 78 GLU A O 1
ATOM 593 N N . ALA A 1 79 ? 0.233 5.912 8.965 1.00 90.06 79 ALA A N 1
ATOM 594 C CA . ALA A 1 79 ? -0.886 5.774 8.040 1.00 90.06 79 ALA A CA 1
ATOM 595 C C . ALA A 1 79 ? -1.187 7.116 7.358 1.00 90.06 79 ALA A C 1
ATOM 597 O O . ALA A 1 79 ? -1.189 7.202 6.129 1.00 90.06 79 ALA A O 1
ATOM 598 N N . ALA A 1 80 ? -1.293 8.199 8.131 1.00 90.94 80 ALA A N 1
ATOM 599 C CA . ALA A 1 80 ? -1.500 9.540 7.595 1.00 90.94 80 ALA A CA 1
ATOM 600 C C . ALA 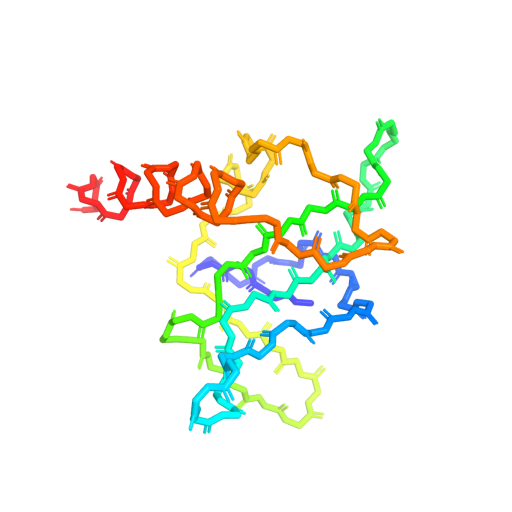A 1 80 ? -0.349 9.987 6.673 1.00 90.94 80 ALA A C 1
ATOM 602 O O . ALA A 1 80 ? -0.564 10.713 5.701 1.00 90.94 80 ALA A O 1
ATOM 603 N N . SER A 1 81 ? 0.892 9.585 6.956 1.00 92.62 81 SER A N 1
ATOM 604 C CA . 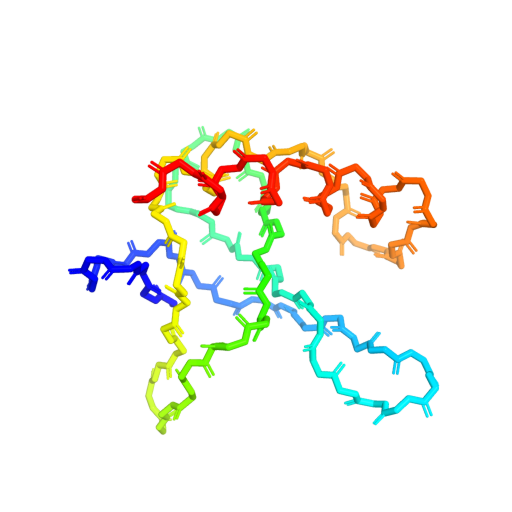SER A 1 81 ? 2.044 9.901 6.103 1.00 92.62 81 SER A CA 1
ATOM 605 C C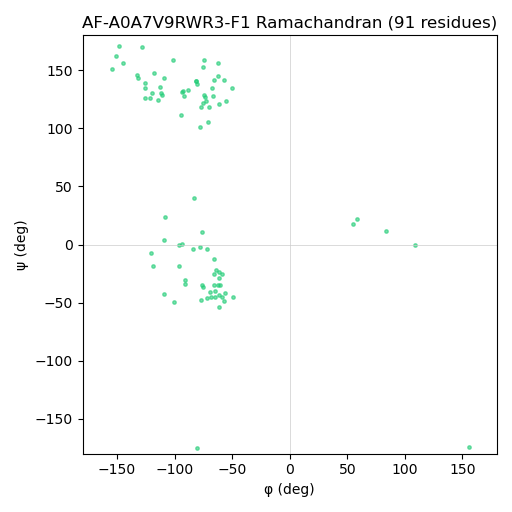 . SER A 1 81 ? 1.993 9.169 4.763 1.00 92.62 81 SER A C 1
ATOM 607 O O . SER A 1 81 ? 2.266 9.786 3.729 1.00 92.62 81 SER A O 1
ATOM 609 N N . LEU A 1 82 ? 1.585 7.899 4.761 1.00 93.06 82 LEU A N 1
ATOM 610 C CA . LEU A 1 82 ? 1.348 7.133 3.539 1.00 93.06 82 LEU A CA 1
ATOM 611 C C . LEU A 1 82 ? 0.184 7.706 2.728 1.00 93.06 82 LEU A C 1
ATOM 613 O O . LEU A 1 82 ? 0.315 7.892 1.518 1.00 93.06 82 LEU A O 1
ATOM 617 N N . GLU A 1 83 ? -0.931 8.043 3.376 1.00 92.31 83 GLU A N 1
ATOM 618 C CA . GLU A 1 83 ? -2.085 8.658 2.714 1.00 92.31 83 GLU A CA 1
ATOM 619 C C . GLU A 1 83 ? -1.712 9.974 2.034 1.00 92.31 83 GLU A C 1
ATOM 621 O O . GLU A 1 83 ? -2.054 10.189 0.871 1.00 92.31 83 GLU A O 1
ATOM 626 N N . ARG A 1 84 ? -0.951 10.841 2.716 1.00 93.19 84 ARG A N 1
ATOM 627 C CA . ARG A 1 84 ? -0.453 12.087 2.114 1.00 93.19 84 ARG A CA 1
ATOM 628 C C . ARG A 1 84 ? 0.450 11.814 0.913 1.00 93.19 84 ARG A C 1
ATOM 630 O O . ARG A 1 84 ? 0.311 12.488 -0.107 1.00 93.19 84 ARG A O 1
ATOM 637 N N . HIS A 1 85 ? 1.355 10.839 1.018 1.00 93.69 85 HIS A N 1
ATOM 638 C CA . HIS A 1 85 ? 2.268 10.467 -0.066 1.00 93.69 85 HIS A CA 1
ATOM 639 C C . HIS A 1 85 ? 1.519 9.977 -1.310 1.00 93.69 85 HIS A C 1
ATOM 641 O O . HIS A 1 85 ? 1.700 10.520 -2.402 1.00 93.69 85 HIS A O 1
ATOM 647 N N . TYR A 1 86 ? 0.639 8.987 -1.154 1.00 92.06 86 TYR A N 1
ATOM 648 C CA . TYR A 1 86 ? -0.085 8.393 -2.278 1.00 92.06 86 TYR A CA 1
ATOM 649 C C . TYR A 1 86 ? -1.222 9.286 -2.789 1.00 92.06 86 TYR A C 1
ATOM 651 O O . TYR A 1 86 ? -1.429 9.373 -4.000 1.00 92.06 86 TYR A O 1
ATOM 659 N N . GLY A 1 87 ? -1.905 10.023 -1.910 1.00 86.94 87 GLY A N 1
ATOM 660 C CA . GLY A 1 87 ? -2.960 10.969 -2.278 1.00 86.94 87 GLY A CA 1
ATOM 661 C C . GLY A 1 87 ? -2.448 12.148 -3.110 1.00 86.94 87 GLY A C 1
ATOM 662 O O . GLY A 1 87 ? -3.068 12.518 -4.107 1.00 86.94 87 GLY A O 1
ATOM 663 N N . ALA A 1 88 ? -1.270 12.693 -2.781 1.00 76.88 88 ALA A N 1
ATOM 664 C CA . ALA A 1 88 ? -0.645 13.760 -3.570 1.00 76.88 88 ALA A CA 1
ATOM 665 C C . ALA A 1 88 ? -0.224 13.304 -4.980 1.00 76.88 88 ALA A C 1
ATOM 667 O O . ALA A 1 88 ? -0.127 14.126 -5.895 1.00 76.88 88 ALA A O 1
ATOM 668 N N . ARG A 1 89 ? 0.029 12.001 -5.162 1.00 68.00 89 ARG A N 1
ATOM 669 C CA . ARG A 1 89 ? 0.460 11.406 -6.437 1.00 68.00 89 ARG A CA 1
ATOM 670 C C . ARG A 1 89 ? -0.718 10.936 -7.289 1.00 68.00 89 ARG A C 1
ATOM 672 O O . ARG A 1 89 ? -0.662 11.099 -8.502 1.00 68.00 89 ARG A O 1
ATOM 679 N N . ALA A 1 90 ? -1.800 10.452 -6.676 1.00 59.03 90 ALA A N 1
ATOM 680 C CA . ALA A 1 90 ? -3.038 10.100 -7.379 1.00 59.03 90 ALA A CA 1
ATOM 681 C C . ALA A 1 90 ? -3.686 11.318 -8.069 1.00 59.03 90 ALA A C 1
ATOM 683 O O . ALA A 1 90 ? -4.205 11.204 -9.177 1.00 59.03 90 ALA A O 1
ATOM 684 N N . ALA A 1 91 ? -3.580 12.506 -7.460 1.00 54.78 91 ALA A N 1
ATOM 685 C CA . ALA A 1 91 ? -4.105 13.761 -8.008 1.00 54.78 91 ALA A CA 1
ATOM 686 C C . ALA A 1 91 ? -3.326 14.324 -9.220 1.00 54.78 91 ALA A C 1
ATOM 688 O O . ALA A 1 91 ? -3.720 15.356 -9.761 1.00 54.78 91 ALA A O 1
ATOM 689 N N . ARG A 1 92 ? -2.215 13.696 -9.637 1.00 47.25 92 ARG A N 1
ATOM 690 C CA . ARG A 1 92 ? -1.390 14.122 -10.787 1.00 47.25 92 ARG A CA 1
ATOM 691 C C . ARG A 1 92 ? -1.510 13.205 -12.015 1.00 47.25 92 ARG A C 1
ATOM 693 O O . ARG A 1 92 ? -0.585 13.177 -12.825 1.00 47.25 92 ARG A O 1
ATOM 700 N N . SER A 1 93 ? -2.611 12.464 -12.142 1.00 44.50 93 SER A N 1
ATOM 701 C CA . SER A 1 93 ? -2.897 11.610 -13.307 1.00 44.50 93 SER A CA 1
ATOM 702 C C . SER A 1 93 ? -3.599 12.352 -14.444 1.00 44.50 93 SER A C 1
ATOM 704 O O . SER A 1 93 ? -4.379 13.289 -14.160 1.00 44.50 93 SER A O 1
#

Foldseek 3Di:
DAELVRDDQADFDDFDADPVPRHTAWTWGQGPDPPARTFIDGCVVWDDDPVDIYDHHDSVLRVPQDRDDPPDDDDPVNSVSRCVSVVVVVVVD

Solvent-accessible surface area (backbone atoms only — not comparable to full-atom values): 5593 Å² total; per-residue (Å²): 59,26,22,58,86,66,48,78,52,32,48,74,77,48,73,44,57,37,93,89,74,71,44,67,44,33,30,34,25,36,46,86,58,90,93,55,83,48,38,69,40,66,37,68,85,41,48,80,54,102,87,46,42,35,23,83,48,48,56,72,57,53,78,65,47,75,86,59,79,75,95,53,84,81,50,72,71,54,51,52,50,49,48,54,58,53,53,66,54,62,75,71,114

Seq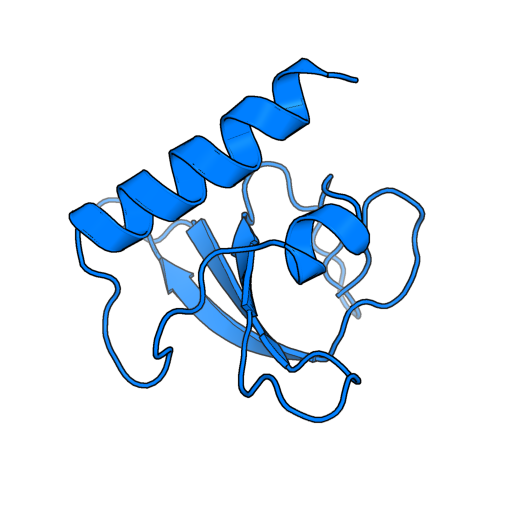uence (93 aa):
MLDADGHSVGRLEEVYLDDATDQPLWAAVRERAVGRELSLVPLANATMRADYVAVPVTAGAIDEAPHIDSARELTEDEAASLERHYGARAARS

Radius of gyration: 12.32 Å; Cα contacts (8 Å, |Δi|>4): 149; chains: 1; bounding box: 33×30×30 Å

Secondary structure (DSSP, 8-state):
-B-TTS-B-EEEEEEEEPTTT--EEEEEEEESSTT---EEEE-TT-EE-SS-EE-SS-HHHHTTSPP--TTSPPPHHHHHHHHHHHHHHHTT-

Nearest PDB structures (foldseek):
  9k3q-assembly1_H  TM=8.132E-01  e=6.207E-04  Rhodospirillum rubrum
  7vy3-assembly1_H  TM=8.119E-01  e=5.451E-03  Cereibacter sphaeroides f. sp. denitrificans
  3htr-assembly1_A  TM=6.509E-01  e=2.316E-03  Rhodopseudomonas palustris
  8onw-assembly2_C  TM=7.825E-01  e=7.093E-03  Archaeoglobus fulgidus
  3htr-assembly1_B  TM=6.874E-01  e=1.201E-02  Rhodopseudomonas palustris

Mean predicted aligned error: 4.79 Å

pLDDT: mean 86.14, std 11.72, range [44.5, 95.56]